Protein AF-A0A497LJX1-F1 (afdb_monomer_lite)

Secondary structure (DSSP, 8-state):
--HHHHHHTTPPTT--EEEEEETTEEEEEEPPPHHHHHHHHHTT-S--SS-HHHHHHHTT---

Sequence (63 aa):
IPKEYRERLGLRPEQEFLIEIRGDELILKPAVSVETFIEKLRGCVHGSKIKPLELKKIWGVKL

pLDDT: mean 77.74, std 10.78, range [54.25, 94.44]

Structure (mmCIF, N/CA/C/O backbone):
data_AF-A0A497LJX1-F1
#
_entry.id   AF-A0A497LJX1-F1
#
loop_
_atom_site.group_PDB
_atom_site.id
_atom_site.type_symbol
_atom_site.label_atom_id
_atom_site.label_alt_id
_atom_site.label_comp_id
_atom_site.label_asym_id
_atom_site.label_entity_id
_atom_site.label_seq_id
_atom_site.pdbx_PDB_ins_code
_atom_site.Cartn_x
_atom_site.Cartn_y
_atom_site.Cartn_z
_atom_site.occupancy
_atom_site.B_iso_or_equiv
_atom_site.auth_seq_id
_atom_site.auth_comp_id
_atom_site.auth_asym_id
_atom_site.auth_atom_id
_atom_site.pdbx_PDB_model_num
ATOM 1 N N . ILE A 1 1 ? -6.888 1.653 15.673 1.00 79.69 1 ILE A N 1
ATOM 2 C CA . ILE A 1 1 ? -6.224 0.349 15.411 1.00 79.69 1 ILE A CA 1
ATOM 3 C C . ILE A 1 1 ? -5.414 -0.047 16.649 1.00 79.69 1 ILE A C 1
ATOM 5 O O . ILE A 1 1 ? -4.604 0.770 17.095 1.00 79.69 1 ILE A O 1
ATOM 9 N N . PRO A 1 2 ? -5.647 -1.230 17.249 1.00 88.25 2 PRO A N 1
ATOM 10 C CA . PRO A 1 2 ? -4.935 -1.659 18.457 1.00 88.25 2 PRO A CA 1
ATOM 11 C C . PRO A 1 2 ? -3.414 -1.722 18.252 1.00 88.25 2 PRO A C 1
ATOM 13 O O . PRO A 1 2 ? -2.942 -1.857 17.123 1.00 88.25 2 PRO A O 1
ATOM 16 N N . LYS A 1 3 ? -2.642 -1.586 19.339 1.00 86.44 3 LYS A N 1
ATOM 17 C CA . LYS A 1 3 ? -1.169 -1.484 19.292 1.00 86.44 3 LYS A CA 1
ATOM 18 C C . LYS A 1 3 ? -0.520 -2.686 18.597 1.00 86.44 3 LYS A C 1
ATOM 20 O O . LYS A 1 3 ? 0.289 -2.484 17.702 1.00 86.44 3 LYS A O 1
ATOM 25 N N . GLU A 1 4 ? -0.954 -3.894 18.942 1.00 91.69 4 GLU A N 1
ATOM 26 C CA . GLU A 1 4 ? -0.458 -5.146 18.358 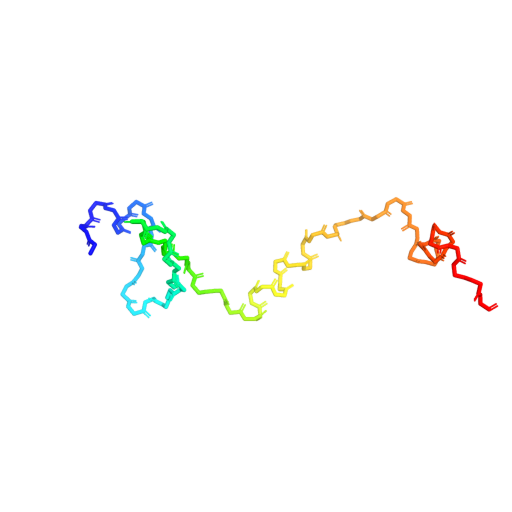1.00 91.69 4 GLU A CA 1
ATOM 27 C C . GLU A 1 4 ? -0.562 -5.156 16.824 1.00 91.69 4 GLU A C 1
ATOM 29 O O . GLU A 1 4 ? 0.402 -5.453 16.123 1.00 91.69 4 GLU A O 1
ATOM 34 N N . TYR A 1 5 ? -1.711 -4.741 16.283 1.00 86.50 5 TYR A N 1
ATOM 35 C CA . TYR A 1 5 ? -1.912 -4.656 14.837 1.00 86.50 5 TYR A CA 1
ATOM 36 C C . TYR A 1 5 ? -1.106 -3.522 14.199 1.00 86.50 5 TYR A C 1
ATOM 38 O O . TYR A 1 5 ? -0.613 -3.693 13.089 1.00 86.50 5 TYR A O 1
ATOM 46 N N . ARG A 1 6 ? -0.945 -2.378 14.883 1.00 85.50 6 ARG A N 1
ATOM 47 C CA . ARG A 1 6 ? -0.115 -1.267 14.385 1.00 85.50 6 ARG A CA 1
ATOM 48 C C . ARG A 1 6 ? 1.344 -1.679 14.229 1.00 85.50 6 ARG A C 1
ATOM 50 O O . ARG A 1 6 ? 1.929 -1.392 13.193 1.00 85.50 6 ARG A O 1
ATOM 57 N N . GLU A 1 7 ? 1.899 -2.371 15.220 1.00 87.00 7 GLU A N 1
ATOM 58 C CA . GLU A 1 7 ? 3.286 -2.845 15.193 1.00 87.00 7 GLU A CA 1
ATOM 59 C C . GLU A 1 7 ? 3.477 -3.949 14.151 1.00 87.00 7 GLU A C 1
ATOM 61 O O . GLU A 1 7 ? 4.374 -3.853 13.317 1.00 87.00 7 GLU A O 1
ATOM 66 N N . ARG A 1 8 ? 2.580 -4.944 14.119 1.00 86.06 8 ARG A N 1
ATOM 67 C CA . ARG A 1 8 ? 2.655 -6.059 13.161 1.00 86.06 8 ARG A CA 1
ATOM 68 C C . ARG A 1 8 ? 2.552 -5.610 11.704 1.00 86.06 8 ARG A C 1
ATOM 70 O O . ARG A 1 8 ? 3.182 -6.201 10.835 1.00 86.06 8 ARG A O 1
ATOM 77 N N . LEU A 1 9 ? 1.734 -4.595 11.431 1.00 81.88 9 LEU A N 1
ATOM 78 C CA . LEU A 1 9 ? 1.512 -4.062 10.084 1.00 81.88 9 LEU A CA 1
ATOM 79 C C . LEU A 1 9 ? 2.424 -2.867 9.751 1.00 81.88 9 LEU A C 1
ATOM 81 O O . LEU A 1 9 ? 2.329 -2.330 8.651 1.00 81.88 9 LEU A O 1
ATOM 85 N N . GLY A 1 10 ? 3.285 -2.435 10.681 1.00 82.62 10 GLY A N 1
ATOM 86 C CA . GLY A 1 10 ? 4.196 -1.303 10.484 1.00 82.62 10 GLY A CA 1
ATOM 87 C C . GLY A 1 10 ? 3.493 0.039 10.244 1.00 82.62 10 GLY A C 1
ATOM 88 O O . GLY A 1 10 ? 4.016 0.882 9.517 1.00 82.62 10 GLY A O 1
ATOM 89 N N . LEU A 1 11 ? 2.298 0.238 10.812 1.00 84.31 11 LEU A N 1
ATOM 90 C CA . LEU A 1 11 ? 1.504 1.452 10.601 1.00 84.31 11 LEU A CA 1
ATOM 91 C C . LEU A 1 11 ? 2.122 2.623 11.366 1.00 84.31 11 LEU A C 1
ATOM 93 O O . LEU A 1 11 ? 2.288 2.560 12.5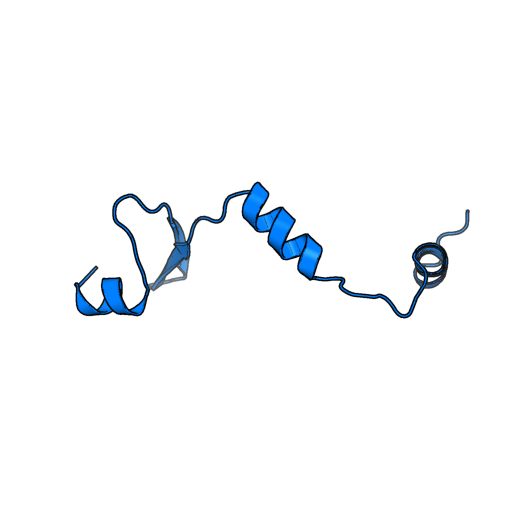88 1.00 84.31 11 LEU A O 1
ATOM 97 N N . ARG A 1 12 ? 2.417 3.712 10.656 1.00 83.50 12 ARG A N 1
ATOM 98 C CA . ARG A 1 12 ? 2.975 4.931 11.250 1.00 83.50 12 ARG A CA 1
ATOM 99 C C . ARG A 1 12 ? 1.872 5.946 11.574 1.00 83.50 12 ARG A C 1
ATOM 101 O O . ARG A 1 12 ? 0.843 5.961 10.894 1.00 83.50 12 ARG A O 1
ATOM 108 N N . PRO A 1 13 ? 2.056 6.797 12.601 1.00 82.88 13 PRO A N 1
ATOM 109 C CA . PRO A 1 13 ? 1.220 7.981 12.783 1.00 82.88 13 PRO A CA 1
ATOM 110 C C . PRO A 1 13 ? 1.195 8.818 11.500 1.00 82.88 13 PRO A C 1
ATOM 112 O O . PRO A 1 13 ? 2.194 8.854 10.785 1.00 82.88 13 PRO A O 1
ATOM 115 N N . GLU A 1 14 ? 0.053 9.446 11.210 1.00 84.75 14 GLU A N 1
ATOM 116 C CA . GLU A 1 14 ? -0.143 10.333 10.044 1.00 84.75 14 GLU A CA 1
ATOM 117 C C . GLU A 1 14 ? 0.018 9.654 8.673 1.00 84.75 14 GLU A C 1
ATOM 119 O O . GLU A 1 14 ? -0.003 10.311 7.637 1.00 84.75 14 GLU A O 1
ATOM 124 N N . GLN A 1 15 ? 0.135 8.325 8.640 1.00 83.12 15 GLN A N 1
ATOM 125 C CA . GLN A 1 15 ? 0.178 7.584 7.391 1.00 83.12 15 GLN A CA 1
ATOM 126 C C . GLN A 1 15 ? -1.175 7.655 6.675 1.00 83.12 15 GLN A C 1
ATOM 128 O O . GLN A 1 15 ? -2.219 7.341 7.250 1.00 83.12 15 GLN A O 1
ATOM 133 N N . GLU A 1 16 ? -1.135 8.013 5.396 1.00 85.44 16 GLU A N 1
ATOM 134 C CA . GLU A 1 16 ? -2.309 8.050 4.534 1.00 85.44 16 GLU A CA 1
ATOM 135 C C . GLU A 1 16 ? -2.706 6.639 4.069 1.00 85.44 16 GLU A C 1
ATOM 137 O O . GLU A 1 16 ? -1.863 5.789 3.750 1.00 85.44 16 GLU A O 1
ATOM 142 N N . PHE A 1 17 ? -4.015 6.390 4.011 1.00 87.50 17 PHE A N 1
ATOM 143 C CA . PHE A 1 17 ? -4.593 5.132 3.545 1.00 87.50 17 PHE A CA 1
ATOM 144 C C . PHE A 1 17 ? -5.714 5.393 2.548 1.00 87.50 17 PHE A C 1
ATOM 146 O O . PHE A 1 17 ? -6.520 6.307 2.710 1.00 87.50 17 PHE A O 1
ATOM 153 N N . LEU A 1 18 ? -5.797 4.523 1.550 1.00 87.50 18 LEU A N 1
ATOM 154 C CA . LEU A 1 18 ? -6.972 4.369 0.713 1.00 87.50 18 LEU A CA 1
ATOM 155 C C . LEU A 1 18 ? -7.966 3.466 1.445 1.00 87.50 18 LEU A C 1
ATOM 157 O O . LEU A 1 18 ? -7.609 2.371 1.891 1.00 87.50 18 LEU A O 1
ATOM 161 N N . ILE A 1 19 ? -9.205 3.933 1.557 1.00 89.56 19 ILE A N 1
ATOM 162 C CA . ILE A 1 19 ? -10.301 3.203 2.194 1.00 89.56 19 ILE A CA 1
ATOM 163 C C . ILE A 1 19 ? -11.211 2.656 1.097 1.00 89.56 19 ILE A C 1
ATOM 165 O O . ILE A 1 19 ? -11.655 3.399 0.225 1.00 89.56 19 ILE A O 1
ATOM 169 N N . GLU A 1 20 ? -11.496 1.359 1.146 1.00 93.75 20 GLU A N 1
ATOM 170 C CA . GLU A 1 20 ? -12.437 0.693 0.247 1.00 93.75 20 GLU A CA 1
ATOM 171 C C . GLU A 1 20 ? -13.463 -0.087 1.078 1.00 93.75 20 GLU A C 1
ATOM 173 O O . GLU A 1 20 ? -13.090 -0.844 1.972 1.00 93.75 20 GLU A O 1
ATOM 178 N N . ILE A 1 21 ? -14.752 0.097 0.788 1.00 94.44 21 ILE A N 1
ATOM 179 C CA . ILE A 1 21 ? -15.843 -0.647 1.432 1.00 94.44 21 ILE A CA 1
ATOM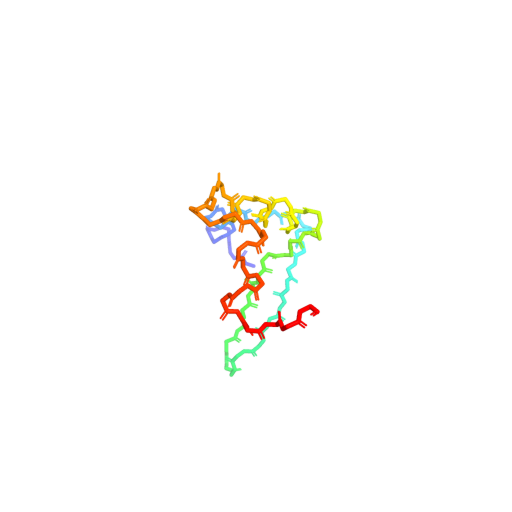 180 C C . ILE A 1 21 ? -16.232 -1.807 0.516 1.00 94.44 21 ILE A C 1
ATOM 182 O O . ILE A 1 21 ? -16.573 -1.591 -0.649 1.00 94.44 21 ILE A O 1
ATOM 186 N N . ARG A 1 22 ? -16.189 -3.036 1.035 1.00 93.75 22 ARG A N 1
ATOM 187 C CA . ARG A 1 22 ? -16.617 -4.254 0.336 1.00 93.75 22 ARG A CA 1
ATOM 188 C C . ARG A 1 22 ? -17.662 -4.983 1.168 1.00 93.75 22 ARG A C 1
ATOM 190 O O . ARG A 1 22 ? -17.322 -5.775 2.038 1.00 93.75 22 ARG A O 1
ATOM 197 N N . GLY A 1 23 ? -18.936 -4.712 0.886 1.00 93.62 23 GLY A N 1
ATOM 198 C CA . GLY A 1 23 ? -20.038 -5.226 1.702 1.00 93.62 23 GLY A CA 1
ATOM 199 C C . GLY A 1 23 ? -19.902 -4.720 3.137 1.00 93.62 23 GLY A C 1
ATOM 200 O O . GLY A 1 23 ? -19.883 -3.510 3.350 1.00 93.62 23 GLY A O 1
ATOM 201 N N . ASP A 1 24 ? -19.731 -5.648 4.077 1.00 93.81 24 ASP A N 1
ATOM 202 C CA . ASP A 1 24 ? -19.548 -5.352 5.503 1.00 93.81 24 ASP A CA 1
ATOM 203 C C . ASP A 1 24 ? -18.070 -5.184 5.910 1.00 93.81 24 ASP A C 1
ATOM 205 O O . ASP A 1 24 ? -17.761 -4.947 7.079 1.00 93.81 24 ASP A O 1
ATOM 209 N N . GLU A 1 25 ? -17.135 -5.294 4.961 1.00 94.06 25 GLU A N 1
ATOM 210 C CA . GLU A 1 25 ? -15.703 -5.161 5.221 1.00 94.06 25 GLU A CA 1
ATOM 211 C C . GLU A 1 25 ? -15.175 -3.765 4.867 1.00 94.06 25 GLU A C 1
ATOM 213 O O . GLU A 1 25 ? -15.427 -3.225 3.786 1.00 94.06 25 GLU A O 1
ATOM 218 N N . LEU A 1 26 ? -14.356 -3.208 5.764 1.00 91.50 26 LEU A N 1
ATOM 219 C CA . LEU A 1 26 ? -13.569 -2.001 5.520 1.00 91.50 26 LEU A CA 1
ATOM 220 C C . LEU A 1 26 ? -12.115 -2.388 5.226 1.00 91.50 26 LEU A C 1
ATOM 222 O O . LEU A 1 26 ? -11.369 -2.799 6.117 1.00 91.50 26 LEU A O 1
ATOM 226 N N . ILE A 1 27 ? -11.702 -2.234 3.972 1.00 90.69 27 ILE A N 1
ATOM 227 C CA . ILE A 1 27 ? -10.348 -2.528 3.507 1.00 90.69 27 ILE A CA 1
ATOM 228 C C . ILE A 1 2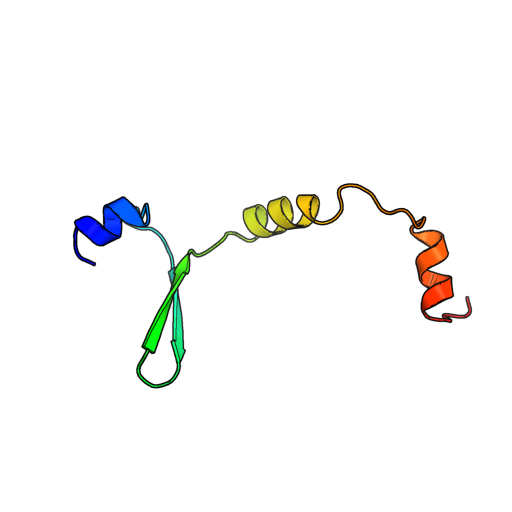7 ? -9.504 -1.251 3.597 1.00 90.69 27 ILE A C 1
ATOM 230 O O . ILE A 1 27 ? -9.829 -0.229 2.992 1.00 90.69 27 ILE A O 1
ATOM 234 N N . LEU A 1 28 ? -8.380 -1.327 4.312 1.00 86.81 28 LEU A N 1
ATOM 235 C CA . LEU A 1 28 ? -7.377 -0.263 4.391 1.00 86.81 28 LEU A CA 1
ATOM 236 C C . LEU A 1 28 ? -6.163 -0.636 3.538 1.00 86.81 28 LEU A C 1
ATOM 238 O O . LEU A 1 28 ? -5.484 -1.626 3.816 1.00 86.81 28 LEU A O 1
ATOM 242 N N . LYS A 1 29 ? -5.863 0.162 2.513 1.00 84.50 29 LYS A N 1
ATOM 243 C CA . LYS A 1 29 ? -4.669 0.004 1.669 1.00 84.50 29 LYS A CA 1
ATOM 244 C C . LYS A 1 29 ? -3.713 1.167 1.924 1.00 84.50 29 LYS A C 1
ATOM 246 O O . LYS A 1 29 ? -4.173 2.305 1.938 1.00 84.50 29 LYS A O 1
ATOM 251 N N . PRO A 1 30 ? -2.405 0.937 2.118 1.00 80.25 30 PRO A N 1
ATOM 252 C CA . PRO A 1 30 ? -1.446 2.032 2.229 1.00 80.25 30 PRO A CA 1
ATOM 253 C C . PRO A 1 30 ? -1.537 2.946 1.005 1.00 80.25 30 PRO A C 1
ATOM 255 O O . PRO A 1 30 ? -1.550 2.447 -0.124 1.00 80.25 30 PRO A O 1
ATOM 258 N N . ALA A 1 31 ? -1.584 4.262 1.213 1.00 80.56 31 ALA A N 1
ATOM 259 C CA . ALA A 1 31 ? -1.429 5.197 0.110 1.00 80.56 31 ALA A CA 1
ATOM 260 C C . ALA A 1 31 ? 0.014 5.090 -0.404 1.00 80.56 31 ALA A C 1
ATOM 262 O O . ALA A 1 31 ? 0.980 5.253 0.344 1.00 80.56 31 ALA A O 1
ATOM 263 N N . VAL A 1 32 ? 0.162 4.738 -1.677 1.00 79.38 32 VAL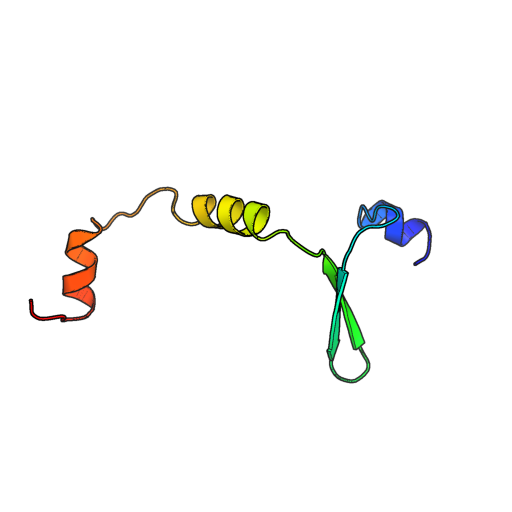 A N 1
ATOM 264 C CA . VAL A 1 32 ? 1.457 4.699 -2.355 1.00 79.38 32 VAL A CA 1
ATOM 265 C C . VAL A 1 32 ? 1.533 5.948 -3.216 1.00 79.38 32 VAL A C 1
ATOM 267 O O . VAL A 1 32 ? 0.618 6.198 -3.999 1.00 79.38 32 VAL A O 1
ATOM 270 N N . SER A 1 33 ? 2.604 6.730 -3.072 1.00 76.44 33 SER A N 1
ATOM 271 C CA . SER A 1 33 ? 2.808 7.907 -3.918 1.00 76.44 33 SER A CA 1
ATOM 272 C C . SER A 1 33 ? 2.967 7.491 -5.384 1.00 76.44 33 SER A C 1
ATOM 274 O O . SER A 1 33 ? 3.408 6.374 -5.678 1.00 76.44 33 SER A O 1
ATOM 276 N N . VAL A 1 34 ? 2.638 8.387 -6.316 1.00 72.81 34 VAL A N 1
ATOM 277 C CA . VAL A 1 34 ? 2.792 8.130 -7.757 1.00 72.81 34 VAL A CA 1
ATOM 278 C C . VAL A 1 34 ? 4.249 7.800 -8.092 1.00 72.81 34 VAL A C 1
ATOM 280 O O . VAL A 1 34 ? 4.515 6.884 -8.865 1.00 72.81 34 VAL A O 1
ATOM 283 N N . GLU A 1 35 ? 5.199 8.476 -7.454 1.00 75.06 35 GLU A N 1
ATOM 284 C CA . GLU A 1 35 ? 6.636 8.257 -7.621 1.00 75.06 35 GLU A CA 1
ATOM 285 C C . GLU A 1 35 ? 7.032 6.850 -7.168 1.00 75.06 35 GLU A C 1
ATOM 287 O O . GLU A 1 35 ? 7.670 6.117 -7.922 1.00 75.06 35 GLU A O 1
ATOM 292 N N . THR A 1 36 ? 6.577 6.438 -5.979 1.00 75.31 36 THR A N 1
ATOM 293 C CA . THR A 1 36 ? 6.828 5.095 -5.432 1.00 75.31 36 THR A CA 1
ATOM 294 C C . THR A 1 36 ? 6.183 4.018 -6.304 1.00 75.31 36 THR A C 1
ATOM 296 O O . THR A 1 36 ? 6.734 2.933 -6.499 1.00 75.31 36 THR A O 1
ATOM 299 N N . PHE A 1 37 ? 5.001 4.304 -6.848 1.00 75.69 37 PHE A N 1
ATOM 300 C CA . PHE A 1 37 ? 4.306 3.409 -7.761 1.00 75.69 37 PHE A CA 1
ATOM 301 C C . PHE A 1 37 ? 5.085 3.240 -9.073 1.00 75.69 37 PHE A C 1
ATOM 303 O O . PHE A 1 37 ? 5.337 2.110 -9.490 1.00 75.69 37 PHE A O 1
ATOM 310 N N . ILE A 1 38 ? 5.543 4.339 -9.681 1.00 73.62 38 ILE A N 1
ATOM 311 C CA . ILE A 1 38 ? 6.372 4.328 -10.897 1.00 73.62 38 ILE A CA 1
ATOM 312 C C . ILE A 1 38 ? 7.692 3.588 -10.655 1.00 73.62 38 ILE A C 1
ATOM 314 O O . ILE A 1 38 ? 8.103 2.786 -11.491 1.00 73.62 38 ILE A O 1
ATOM 318 N N . GLU A 1 39 ? 8.355 3.824 -9.523 1.00 75.81 39 GLU A N 1
ATOM 319 C CA . GLU A 1 39 ? 9.599 3.140 -9.160 1.00 75.81 39 GLU A CA 1
ATOM 320 C C . GLU A 1 39 ? 9.401 1.621 -9.062 1.00 75.81 39 GLU A C 1
ATOM 322 O O . GLU A 1 39 ? 10.157 0.854 -9.661 1.00 75.81 39 GLU A O 1
ATOM 327 N N . LYS A 1 40 ? 8.325 1.174 -8.404 1.00 70.00 40 LYS A N 1
ATOM 328 C CA . LYS A 1 40 ? 7.977 -0.253 -8.334 1.00 70.00 40 LYS A CA 1
ATOM 329 C C . LYS A 1 40 ? 7.622 -0.840 -9.701 1.00 70.00 40 LYS A C 1
ATOM 331 O O . LYS A 1 40 ? 8.002 -1.974 -9.981 1.00 70.00 40 LYS A O 1
ATOM 336 N N . LEU A 1 41 ? 6.960 -0.072 -10.570 1.00 70.19 41 LEU A N 1
ATOM 337 C CA . LEU A 1 41 ? 6.668 -0.489 -11.946 1.00 70.19 41 LEU A CA 1
ATOM 338 C C . LEU A 1 41 ? 7.929 -0.635 -12.806 1.00 70.19 41 LEU A C 1
ATOM 340 O O . LEU A 1 41 ? 7.977 -1.527 -13.654 1.00 70.19 41 LEU A O 1
ATOM 344 N N . ARG A 1 42 ? 8.973 0.180 -12.582 1.00 60.19 42 ARG A N 1
ATOM 345 C CA . ARG A 1 42 ? 10.274 0.009 -13.262 1.00 60.19 42 ARG A CA 1
ATOM 346 C C . ARG A 1 42 ? 10.894 -1.358 -12.960 1.00 60.19 42 ARG A C 1
ATOM 348 O O . ARG A 1 42 ? 11.539 -1.933 -13.831 1.00 60.19 42 ARG A O 1
ATOM 355 N N . GLY A 1 43 ? 10.630 -1.911 -11.777 1.00 54.25 43 GLY A N 1
ATOM 356 C CA . GLY A 1 43 ? 11.016 -3.269 -11.389 1.00 54.25 43 GLY A CA 1
ATOM 357 C C . GLY A 1 43 ? 10.146 -4.388 -11.979 1.00 54.25 43 GLY A C 1
ATOM 358 O O . GLY A 1 43 ? 10.414 -5.558 -11.739 1.00 54.25 43 GLY A O 1
ATOM 359 N N . CYS A 1 44 ? 9.096 -4.112 -12.754 1.00 58.62 44 CYS A N 1
ATOM 360 C CA . CYS A 1 44 ? 8.272 -5.193 -13.312 1.00 58.62 44 CYS A CA 1
ATOM 361 C C . CYS A 1 44 ? 8.862 -5.816 -14.590 1.00 58.62 44 CYS A C 1
ATOM 363 O O . CYS A 1 44 ? 8.464 -6.918 -14.964 1.00 58.62 44 CYS A O 1
ATOM 365 N N . VAL A 1 45 ? 9.836 -5.168 -15.242 1.00 59.41 45 VAL A N 1
ATOM 366 C CA . VAL A 1 45 ? 10.490 -5.689 -16.456 1.00 59.41 45 VAL A CA 1
ATOM 367 C C . VAL A 1 45 ? 12.008 -5.640 -16.291 1.00 59.41 45 VAL A C 1
ATOM 369 O O . VAL A 1 45 ? 12.684 -4.755 -16.801 1.00 59.41 45 VAL A O 1
ATOM 372 N N . HIS A 1 46 ? 12.559 -6.625 -15.580 1.00 59.31 46 HIS A N 1
ATOM 373 C CA . HIS A 1 46 ? 14.012 -6.775 -15.404 1.00 59.31 46 HIS A CA 1
ATOM 374 C C . HIS A 1 46 ? 14.728 -7.292 -16.667 1.00 59.31 46 HIS A C 1
ATOM 376 O O . HIS A 1 46 ? 15.949 -7.227 -16.771 1.00 59.31 46 HIS A O 1
ATOM 382 N N . GLY A 1 47 ? 13.972 -7.805 -17.638 1.00 59.59 47 GLY A N 1
ATOM 383 C CA . GLY A 1 47 ? 14.475 -8.300 -18.912 1.00 59.59 47 GLY A CA 1
ATOM 384 C C . GLY A 1 47 ? 13.346 -8.948 -19.702 1.00 59.59 47 GLY A C 1
ATOM 385 O O . GLY A 1 47 ? 12.551 -9.710 -19.157 1.00 59.59 47 GLY A O 1
ATOM 386 N N . SER A 1 48 ? 13.259 -8.637 -20.991 1.00 63.59 48 SER A N 1
ATOM 387 C CA . SER A 1 48 ? 12.327 -9.281 -21.915 1.00 63.59 48 SER A CA 1
ATOM 388 C C . SER A 1 48 ? 13.121 -10.157 -22.874 1.00 63.59 48 SER A C 1
ATOM 390 O O . SER A 1 48 ? 14.094 -9.697 -23.469 1.00 63.59 48 SER A O 1
ATOM 392 N N . LYS A 1 49 ? 12.688 -11.408 -23.074 1.00 67.00 49 LYS A N 1
ATOM 393 C CA . LYS A 1 49 ? 13.230 -12.270 -24.143 1.00 67.00 49 LYS A CA 1
ATOM 394 C C . LYS A 1 49 ? 12.916 -11.721 -25.541 1.00 67.00 49 LYS A C 1
ATOM 396 O O . LYS A 1 49 ? 13.541 -12.123 -26.515 1.00 67.00 49 LYS A O 1
ATOM 401 N N . ILE A 1 50 ? 11.943 -10.816 -25.635 1.00 70.25 50 ILE A N 1
ATOM 402 C CA . ILE A 1 50 ? 11.418 -10.268 -26.881 1.00 70.25 50 ILE A CA 1
ATOM 403 C C . ILE A 1 50 ? 11.831 -8.801 -26.979 1.00 70.25 50 ILE A C 1
ATOM 405 O O . ILE A 1 50 ? 11.551 -8.003 -26.078 1.00 70.25 50 ILE A O 1
ATOM 409 N N . LYS A 1 51 ? 12.494 -8.432 -28.080 1.00 72.12 51 LYS A N 1
ATOM 410 C CA . LYS A 1 51 ? 12.877 -7.037 -28.334 1.00 72.12 51 LYS A CA 1
ATOM 411 C C . LYS A 1 51 ? 11.609 -6.181 -28.476 1.00 72.12 51 LYS A C 1
ATOM 413 O O . LYS A 1 51 ? 10.680 -6.619 -2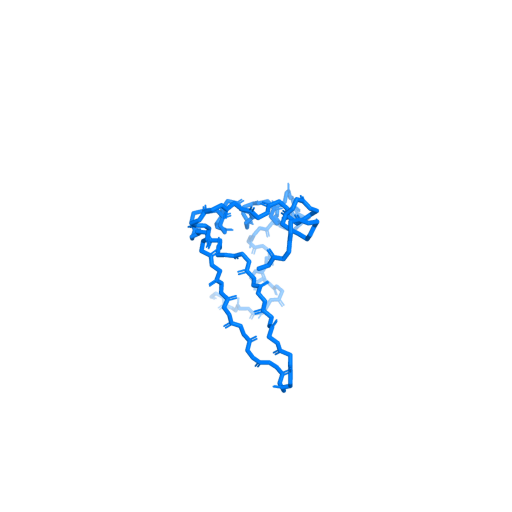9.150 1.00 72.12 51 LYS A O 1
ATOM 418 N N . PRO A 1 52 ? 11.561 -4.946 -27.944 1.00 69.69 52 PRO A N 1
ATOM 419 C CA . PRO A 1 52 ? 10.367 -4.095 -28.019 1.00 69.69 52 PRO A CA 1
ATOM 420 C C . PRO A 1 52 ? 9.788 -3.914 -29.433 1.00 69.69 52 PRO A C 1
ATOM 422 O O . PRO A 1 52 ? 8.575 -3.847 -29.604 1.00 69.69 52 PRO A O 1
ATOM 425 N N . LEU A 1 53 ? 10.639 -3.898 -30.464 1.00 73.00 53 LEU A N 1
ATOM 426 C CA . LEU A 1 53 ? 10.220 -3.810 -31.870 1.00 73.00 53 LEU A CA 1
ATOM 427 C C . LEU A 1 53 ? 9.464 -5.054 -32.367 1.00 73.00 53 LEU A C 1
ATOM 429 O O . LEU A 1 53 ? 8.630 -4.947 -33.261 1.00 73.00 53 LEU A O 1
ATOM 433 N N . GLU A 1 54 ? 9.724 -6.222 -31.782 1.00 73.69 54 GLU A N 1
ATOM 434 C CA . GLU A 1 54 ? 9.047 -7.476 -32.122 1.00 73.69 54 GLU A CA 1
ATOM 435 C C . GLU A 1 54 ? 7.638 -7.543 -31.514 1.00 73.69 54 GLU A C 1
ATOM 437 O O . GLU A 1 54 ? 6.772 -8.221 -32.059 1.00 73.69 54 GLU A O 1
ATOM 442 N N . LEU A 1 55 ? 7.362 -6.782 -30.444 1.00 73.31 55 LEU A N 1
ATOM 443 C CA . LEU A 1 55 ? 6.037 -6.742 -29.812 1.00 73.31 55 LEU A CA 1
ATOM 444 C C . LEU A 1 55 ? 4.953 -6.264 -30.781 1.00 73.31 55 LEU A C 1
ATOM 446 O O . LEU A 1 55 ? 3.847 -6.797 -30.772 1.00 73.31 55 LEU A O 1
ATOM 450 N N . LYS A 1 56 ? 5.270 -5.308 -31.664 1.00 70.44 56 LYS A N 1
ATOM 451 C CA . LYS A 1 56 ? 4.318 -4.804 -32.669 1.00 70.44 56 LYS A CA 1
ATOM 452 C C . LYS A 1 56 ? 3.843 -5.902 -33.631 1.00 70.44 56 LYS A C 1
ATOM 454 O O . LYS A 1 56 ? 2.712 -5.835 -34.106 1.00 70.44 56 LYS A O 1
ATOM 459 N N . LYS A 1 57 ? 4.670 -6.932 -33.865 1.00 72.94 57 LYS A N 1
ATOM 460 C CA . LYS A 1 57 ? 4.332 -8.078 -34.724 1.00 72.94 57 LYS A CA 1
ATOM 461 C C . LYS A 1 57 ? 3.329 -9.027 -34.063 1.00 72.94 57 LYS A C 1
ATOM 463 O O . LYS A 1 57 ? 2.488 -9.576 -34.763 1.00 72.94 57 LYS A O 1
ATOM 468 N N . ILE A 1 58 ? 3.380 -9.183 -32.736 1.00 70.50 58 ILE A N 1
ATOM 469 C CA . ILE A 1 58 ? 2.465 -10.055 -31.969 1.00 70.50 58 ILE A CA 1
ATOM 470 C C . ILE A 1 58 ? 1.016 -9.574 -32.102 1.00 70.50 58 ILE A C 1
ATOM 472 O O . ILE A 1 58 ? 0.099 -10.376 -32.230 1.00 70.50 58 ILE A O 1
ATOM 476 N N . TRP A 1 59 ? 0.823 -8.257 -32.122 1.00 68.75 59 TRP A N 1
ATOM 477 C CA . TRP A 1 59 ? -0.497 -7.632 -32.205 1.00 68.75 59 TRP A CA 1
ATOM 478 C C . TRP A 1 59 ? -0.962 -7.361 -33.643 1.00 68.75 59 TRP A C 1
ATOM 480 O O . TRP A 1 59 ? -2.006 -6.747 -33.837 1.00 68.75 59 TRP A O 1
ATOM 490 N N . GLY A 1 60 ? -0.199 -7.793 -34.656 1.00 66.81 60 GLY A N 1
ATOM 491 C CA . GLY A 1 60 ? -0.585 -7.675 -36.066 1.00 66.81 60 GLY A CA 1
ATOM 492 C C . GLY A 1 60 ? -0.736 -6.237 -36.575 1.00 66.81 60 GLY A C 1
ATOM 493 O O . GLY A 1 60 ? -1.400 -6.020 -37.588 1.00 66.81 60 GLY A O 1
ATOM 494 N N . VAL A 1 61 ? -0.140 -5.251 -35.896 1.00 65.31 61 VAL A N 1
ATOM 495 C CA . VAL A 1 61 ? -0.232 -3.845 -36.307 1.00 65.31 61 VAL A CA 1
ATOM 496 C C . VAL A 1 61 ? 0.596 -3.669 -37.580 1.00 65.31 61 VAL A C 1
ATOM 498 O O . VAL A 1 61 ? 1.827 -3.676 -37.531 1.00 65.31 61 VAL A O 1
ATOM 501 N N . LYS A 1 62 ? -0.073 -3.550 -38.732 1.00 63.00 62 LYS A N 1
ATOM 502 C CA . LYS A 1 62 ? 0.578 -3.166 -39.990 1.00 63.00 62 LYS A CA 1
ATOM 503 C C . LYS A 1 62 ? 1.024 -1.707 -39.868 1.00 63.00 62 LYS A C 1
ATOM 505 O O . LYS A 1 62 ? 0.193 -0.847 -39.582 1.00 63.00 62 LYS A O 1
ATOM 510 N N . LEU A 1 63 ? 2.330 -1.476 -40.012 1.00 59.81 63 LEU A N 1
ATOM 511 C CA . LEU A 1 63 ? 2.906 -0.140 -40.191 1.00 59.81 63 LEU A CA 1
ATOM 512 C C . LEU A 1 63 ? 2.549 0.403 -41.574 1.00 59.81 63 LEU A C 1
ATOM 514 O O . LEU A 1 63 ? 2.522 -0.419 -42.520 1.00 59.81 63 LEU A O 1
#

Radius of gyration: 19.92 Å; chains: 1; bounding box: 34×23×60 Å

Foldseek 3Di:
DDPVCCVVVVPDPPFDWDWDDDPPDIDTHGDADPVNVVVVVVVPPPDDPDDPVCVCVVVVDDD